Protein AF-A0A257KZQ3-F1 (afdb_monomer)

Secondary structure (DSSP, 8-state):
--------SSHHHHHHHHHTTS------GGG--TTT-TT------TTTSPPP-------TT----HHHHHHHHHH-TT--HHHHHHHHHSPTT-----

Solvent-accessible surface area (backbone atoms only — not comparable to full-atom values): 6913 Å² total; per-residue (Å²): 132,86,89,79,93,76,88,73,96,47,58,69,62,41,50,55,43,30,73,72,64,76,55,87,70,89,69,63,76,87,77,60,46,83,88,76,43,73,90,60,82,92,74,93,53,71,92,79,47,83,88,81,81,90,81,89,88,78,69,78,93,60,88,76,54,74,67,52,43,51,48,44,24,72,76,37,72,86,45,36,61,69,54,52,54,52,60,66,70,55,67,91,88,65,83,81,81,129

pLDDT: mean 89.09, std 9.66, range [55.91, 96.69]

Mean predicted aligned error: 6.01 Å

Foldseek 3Di:
DDDDPDDDPAVVVQLVVVLVVVDDGDDDPVNDDCVPSVSDDDDDCPVPDPDDDDDDDDDAPDDDDPVNQVVVCVVPVVSHPVLVVVVSPDDPPDDSDD

Sequence (98 aa):
VPDIVLVAMDADVIKTYVELGMGVGIVAAIAFDDERDLHLRAIDARHLFAANMTRLAIRRGSYLRDYVYSFITTFAAPLTRERVQQAMQVQPGEDFEL

Radius of gyration: 18.83 Å; Cα contacts (8 Å, |Δi|>4): 43; chains: 1; bounding box: 41×28×45 Å

Nearest PDB structures (foldseek):
  4gxa-assembly1_A  TM=9.791E-01  e=7.705E-04  Salmonella enterica subsp. enterica serovar Typhimurium str. LT2

Structure (mmCIF, N/CA/C/O backbone):
data_AF-A0A257KZQ3-F1
#
_entry.id   AF-A0A257KZQ3-F1
#
loop_
_atom_site.group_PDB
_atom_site.id
_atom_site.type_symbol
_atom_site.label_atom_id
_atom_site.label_alt_id
_atom_site.label_comp_id
_atom_site.label_asym_id
_atom_site.label_entity_id
_atom_site.label_seq_id
_atom_site.pdbx_PDB_ins_code
_atom_site.Cartn_x
_atom_site.Cartn_y
_atom_site.Cartn_z
_atom_site.occupancy
_atom_site.B_iso_or_equiv
_atom_site.auth_seq_id
_atom_site.auth_comp_id
_atom_site.auth_asym_id
_atom_site.auth_atom_id
_atom_site.pdbx_PDB_model_num
ATOM 1 N N . VAL A 1 1 ? -0.026 -15.621 -20.731 1.00 77.94 1 VAL A N 1
ATOM 2 C CA . VAL A 1 1 ? 0.467 -15.780 -19.343 1.00 77.94 1 VAL A CA 1
ATOM 3 C C . VAL A 1 1 ? 1.674 -14.865 -19.205 1.00 77.94 1 VAL A C 1
ATOM 5 O O . VAL A 1 1 ? 2.460 -14.871 -20.147 1.00 77.94 1 VAL A O 1
ATOM 8 N N . PRO A 1 2 ? 1.769 -14.015 -18.169 1.00 89.62 2 PRO A N 1
ATOM 9 C CA . PRO A 1 2 ? 2.923 -13.133 -17.993 1.00 89.62 2 PRO A CA 1
ATOM 10 C C . PRO A 1 2 ? 4.179 -13.938 -17.640 1.00 89.62 2 PRO A C 1
ATOM 12 O O . PRO A 1 2 ? 4.075 -15.000 -17.027 1.00 89.62 2 PRO A O 1
ATOM 15 N N . ASP A 1 3 ? 5.344 -13.421 -18.021 1.00 93.69 3 ASP A N 1
ATOM 16 C CA . ASP A 1 3 ? 6.640 -13.962 -17.612 1.00 93.69 3 ASP A CA 1
ATOM 17 C C . ASP A 1 3 ? 7.056 -13.316 -16.282 1.00 93.69 3 ASP A C 1
ATOM 19 O O . ASP A 1 3 ? 7.252 -12.102 -16.211 1.00 93.69 3 ASP A O 1
ATOM 23 N N . ILE A 1 4 ? 7.095 -14.110 -15.209 1.00 94.00 4 ILE A N 1
ATOM 24 C CA . ILE A 1 4 ? 7.372 -13.641 -13.845 1.00 94.00 4 ILE A CA 1
ATOM 25 C C . ILE A 1 4 ? 8.727 -14.200 -13.421 1.00 94.00 4 ILE A C 1
ATOM 27 O O . ILE A 1 4 ? 8.838 -15.362 -13.033 1.00 94.00 4 ILE A O 1
ATOM 31 N N . VAL A 1 5 ? 9.749 -13.349 -13.477 1.00 94.12 5 VAL A N 1
ATOM 32 C CA . VAL A 1 5 ? 11.144 -13.727 -13.194 1.00 94.12 5 VAL A CA 1
ATOM 33 C C . VAL A 1 5 ? 11.528 -13.603 -11.716 1.00 94.12 5 VAL A C 1
ATOM 35 O O . VAL A 1 5 ? 12.513 -14.198 -11.286 1.00 94.12 5 VAL A O 1
ATOM 38 N N . LEU A 1 6 ? 10.752 -12.854 -10.924 1.00 93.88 6 LEU A N 1
ATOM 39 C CA . LEU A 1 6 ? 10.982 -12.653 -9.494 1.00 93.88 6 LEU A CA 1
ATOM 40 C C . LEU A 1 6 ? 9.663 -12.401 -8.753 1.00 93.88 6 LEU A C 1
ATOM 42 O O . LEU A 1 6 ? 8.804 -11.657 -9.223 1.00 93.88 6 LEU A O 1
ATOM 46 N N . VAL A 1 7 ? 9.529 -13.001 -7.569 1.00 94.88 7 VAL A N 1
ATOM 47 C CA . VAL A 1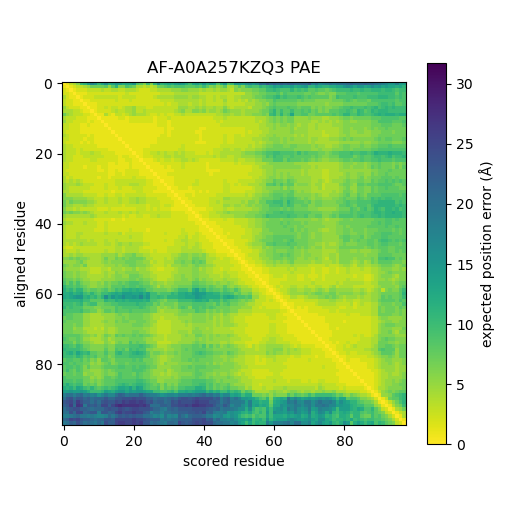 7 ? 8.445 -12.744 -6.612 1.00 94.88 7 VAL A CA 1
ATOM 48 C C . VAL A 1 7 ? 9.078 -12.380 -5.275 1.00 94.88 7 VAL A C 1
ATOM 50 O O . VAL A 1 7 ? 9.919 -13.119 -4.767 1.00 94.88 7 VAL A O 1
ATOM 53 N N . ALA A 1 8 ? 8.666 -11.254 -4.699 1.00 94.06 8 ALA A N 1
ATOM 54 C CA . ALA A 1 8 ? 9.129 -10.797 -3.396 1.00 94.06 8 ALA A CA 1
ATOM 55 C C . ALA A 1 8 ? 7.948 -10.336 -2.536 1.00 94.06 8 ALA A C 1
ATOM 57 O O . ALA A 1 8 ? 6.912 -9.922 -3.051 1.00 94.06 8 ALA A O 1
ATOM 58 N N . MET A 1 9 ? 8.117 -10.423 -1.216 1.00 93.38 9 MET A N 1
ATOM 59 C CA . MET A 1 9 ? 7.125 -9.953 -0.240 1.00 93.38 9 MET A CA 1
ATOM 60 C C . MET A 1 9 ? 7.240 -8.450 0.047 1.00 93.38 9 MET A C 1
ATOM 62 O O . MET A 1 9 ? 6.292 -7.857 0.550 1.00 93.38 9 MET A O 1
ATOM 66 N N . ASP A 1 10 ? 8.389 -7.852 -0.262 1.00 94.44 10 ASP A N 1
ATOM 67 C CA . ASP A 1 10 ? 8.726 -6.464 0.044 1.00 94.44 10 ASP A CA 1
ATOM 68 C C . ASP A 1 10 ? 8.975 -5.679 -1.251 1.00 94.44 10 ASP A C 1
ATOM 70 O O . ASP A 1 10 ? 9.676 -6.146 -2.155 1.00 94.44 10 ASP A O 1
ATOM 74 N N . ALA A 1 11 ? 8.401 -4.480 -1.331 1.00 95.12 11 ALA A N 1
ATOM 75 C CA . ALA A 1 11 ? 8.546 -3.591 -2.472 1.00 95.12 11 ALA A CA 1
ATOM 76 C C . ALA A 1 11 ? 9.985 -3.091 -2.636 1.00 95.12 11 ALA A C 1
ATOM 78 O O . ALA A 1 11 ? 10.416 -2.896 -3.770 1.00 95.12 11 ALA A O 1
ATOM 79 N N . ASP A 1 12 ? 10.747 -2.940 -1.552 1.00 95.31 12 ASP A N 1
ATOM 80 C CA . ASP A 1 12 ? 12.133 -2.468 -1.642 1.00 95.31 12 ASP A CA 1
ATOM 81 C C . ASP A 1 12 ? 13.031 -3.483 -2.374 1.00 95.31 12 ASP A C 1
ATOM 83 O O . ASP A 1 12 ? 13.892 -3.106 -3.175 1.00 95.31 12 ASP A O 1
ATOM 87 N N . VAL A 1 13 ? 12.762 -4.785 -2.209 1.00 96.50 13 VAL A N 1
ATOM 88 C CA . VAL A 1 13 ? 13.438 -5.848 -2.973 1.00 96.50 13 VAL A CA 1
ATOM 89 C C . VAL A 1 13 ? 13.071 -5.761 -4.454 1.00 96.50 13 VAL A C 1
ATOM 91 O O . VAL A 1 13 ? 13.950 -5.860 -5.308 1.00 96.50 13 VAL A O 1
ATOM 94 N N . 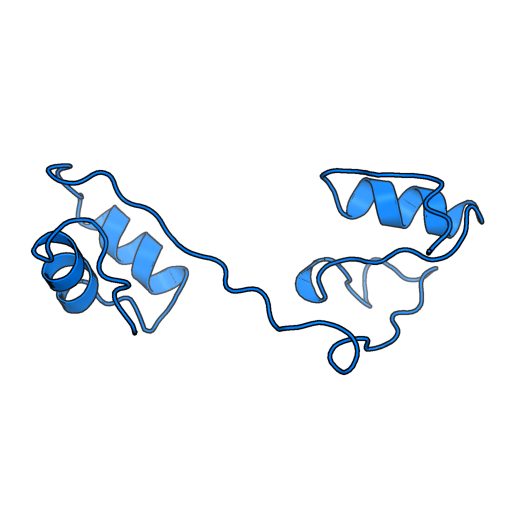ILE A 1 14 ? 11.793 -5.535 -4.775 1.00 96.69 14 ILE A N 1
ATOM 95 C CA . ILE A 1 14 ? 11.339 -5.378 -6.166 1.00 96.69 14 ILE A CA 1
ATOM 96 C C . ILE A 1 14 ? 12.034 -4.175 -6.812 1.00 96.69 14 ILE A C 1
ATOM 98 O O . ILE A 1 14 ? 12.619 -4.320 -7.884 1.00 96.69 14 ILE A O 1
ATOM 102 N N . LYS A 1 15 ? 12.022 -3.013 -6.146 1.00 96.44 15 LYS A N 1
ATOM 103 C CA . LYS A 1 15 ? 12.654 -1.775 -6.627 1.00 96.44 15 LYS A CA 1
ATOM 104 C C . LYS A 1 15 ? 14.141 -1.970 -6.910 1.00 96.44 15 LYS A C 1
ATOM 106 O O . LYS A 1 15 ? 14.585 -1.660 -8.010 1.00 96.44 15 LYS A O 1
ATOM 111 N N . THR A 1 16 ? 14.867 -2.597 -5.983 1.00 95.94 16 THR A N 1
ATOM 112 C CA . THR A 1 16 ? 16.302 -2.887 -6.143 1.00 95.94 16 TH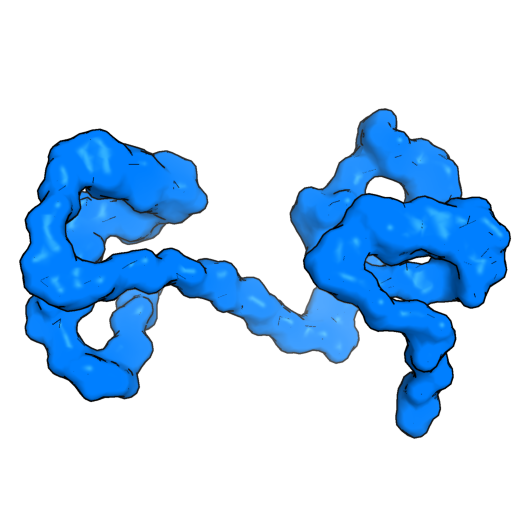R A CA 1
ATOM 113 C C . THR A 1 16 ? 16.590 -3.669 -7.429 1.00 95.94 16 THR A C 1
ATOM 115 O O . THR A 1 16 ? 17.496 -3.329 -8.184 1.00 95.94 16 THR A O 1
ATOM 118 N N . TYR A 1 17 ? 15.812 -4.713 -7.731 1.00 96.38 17 TYR A N 1
ATOM 119 C CA . TYR A 1 17 ? 16.051 -5.511 -8.938 1.00 96.38 17 TYR A CA 1
ATOM 120 C C . TYR A 1 17 ? 15.598 -4.821 -10.230 1.00 96.38 17 TYR A C 1
ATOM 122 O O . TYR A 1 17 ? 16.193 -5.057 -11.283 1.00 96.38 17 TYR A O 1
ATOM 130 N N . VAL A 1 18 ? 14.597 -3.941 -10.164 1.00 96.44 18 VAL A N 1
ATOM 131 C CA . VAL A 1 18 ? 14.231 -3.073 -11.293 1.00 96.44 18 VAL A CA 1
ATOM 132 C C . VAL A 1 18 ? 15.369 -2.105 -11.614 1.00 96.44 18 VAL A C 1
ATOM 134 O O . VAL A 1 18 ? 15.733 -1.979 -12.781 1.00 96.44 18 VAL A O 1
ATOM 137 N N . GLU A 1 19 ? 15.988 -1.489 -10.602 1.00 95.00 19 GLU A N 1
ATOM 138 C CA . GLU A 1 19 ? 17.150 -0.603 -10.785 1.00 95.00 19 GLU A CA 1
ATOM 139 C C . GLU A 1 19 ? 18.352 -1.330 -11.403 1.00 95.00 19 GLU A C 1
ATOM 141 O O . GLU A 1 19 ? 19.069 -0.767 -12.228 1.00 95.00 19 GLU A O 1
ATOM 146 N N . LEU A 1 20 ? 18.538 -2.611 -11.069 1.00 95.31 20 LEU A N 1
ATOM 147 C CA . LEU A 1 20 ? 19.565 -3.470 -11.670 1.00 95.31 20 LEU A CA 1
ATOM 148 C C . LEU A 1 20 ? 19.229 -3.934 -13.101 1.00 95.31 20 LEU A C 1
ATOM 150 O O . LEU A 1 20 ? 19.998 -4.688 -13.697 1.00 95.31 20 LEU A O 1
ATOM 154 N N . GLY A 1 21 ? 18.099 -3.500 -13.666 1.00 94.81 21 GLY A N 1
ATOM 155 C CA . GLY A 1 21 ? 17.704 -3.798 -15.041 1.00 94.81 21 GLY A CA 1
ATOM 156 C C . GLY A 1 21 ? 17.067 -5.174 -15.235 1.00 94.81 21 GLY A C 1
ATOM 157 O O . GLY A 1 21 ? 16.993 -5.649 -16.366 1.00 94.81 21 GLY A O 1
ATOM 158 N N . MET A 1 22 ? 16.591 -5.823 -14.164 1.00 94.81 22 MET A N 1
ATOM 159 C CA . MET A 1 22 ? 15.939 -7.136 -14.259 1.00 94.81 22 MET A CA 1
ATOM 160 C C . MET A 1 22 ? 14.620 -7.087 -15.046 1.00 94.81 22 MET A C 1
ATOM 162 O O . MET A 1 22 ? 14.222 -8.086 -15.642 1.00 94.81 22 MET A O 1
ATOM 166 N N . GLY A 1 23 ? 13.933 -5.942 -15.057 1.00 94.50 23 GLY A N 1
ATOM 167 C CA . GLY A 1 23 ? 12.677 -5.771 -15.782 1.00 94.50 23 GLY A CA 1
ATOM 168 C C . GLY A 1 23 ? 11.774 -4.713 -15.159 1.00 94.50 23 GLY A C 1
ATOM 169 O O . GLY A 1 23 ? 12.247 -3.728 -14.604 1.00 94.50 23 GLY A O 1
ATOM 170 N N . VAL A 1 24 ? 10.461 -4.926 -15.264 1.00 96.06 24 VAL A N 1
ATOM 171 C CA . VAL A 1 24 ? 9.424 -4.028 -14.732 1.00 96.06 24 VAL A CA 1
ATOM 172 C C . VAL A 1 24 ? 8.900 -4.565 -13.401 1.00 96.06 24 VAL A C 1
ATOM 174 O O . VAL A 1 24 ? 8.524 -5.732 -13.307 1.00 96.06 24 VAL A O 1
ATOM 177 N N . GLY A 1 25 ? 8.838 -3.706 -12.383 1.00 95.88 25 GLY A N 1
ATOM 178 C CA . GLY A 1 25 ? 8.271 -4.030 -11.074 1.00 95.88 25 GLY A CA 1
ATOM 179 C C . GLY A 1 25 ? 6.812 -3.599 -10.957 1.00 95.88 25 GLY A C 1
ATOM 180 O O . GLY A 1 25 ? 6.448 -2.501 -11.375 1.00 95.88 25 GLY A O 1
ATOM 181 N N . ILE A 1 26 ? 5.981 -4.449 -10.354 1.00 95.62 26 ILE A N 1
ATOM 182 C CA . ILE A 1 26 ? 4.604 -4.115 -9.974 1.00 95.62 26 ILE A CA 1
ATOM 183 C C . ILE A 1 26 ? 4.566 -4.021 -8.450 1.00 95.62 26 ILE A C 1
ATOM 185 O O . ILE A 1 26 ? 4.793 -5.014 -7.763 1.00 95.62 26 ILE A O 1
ATOM 189 N N . VAL A 1 27 ? 4.289 -2.827 -7.927 1.00 95.19 27 VAL A N 1
ATOM 190 C CA . VAL A 1 27 ? 4.232 -2.544 -6.485 1.00 95.19 27 VAL A CA 1
ATOM 191 C C . VAL A 1 27 ? 2.969 -1.756 -6.139 1.00 95.19 27 VAL A C 1
ATOM 193 O O . VAL A 1 27 ? 2.341 -1.148 -7.008 1.00 95.19 27 VAL A O 1
ATOM 196 N N . ALA A 1 28 ? 2.581 -1.759 -4.863 1.00 94.62 28 ALA A N 1
ATOM 197 C CA . ALA A 1 28 ? 1.521 -0.877 -4.385 1.00 94.62 28 ALA A CA 1
ATOM 198 C C . ALA A 1 28 ? 1.957 0.588 -4.531 1.00 94.62 28 ALA A C 1
ATOM 200 O O . ALA A 1 28 ? 3.095 0.922 -4.216 1.00 94.62 28 ALA A O 1
ATOM 201 N N . ALA A 1 29 ? 1.043 1.470 -4.946 1.00 92.75 29 ALA A N 1
ATOM 202 C CA . ALA A 1 29 ? 1.364 2.878 -5.203 1.00 92.75 29 ALA A CA 1
ATOM 203 C C . AL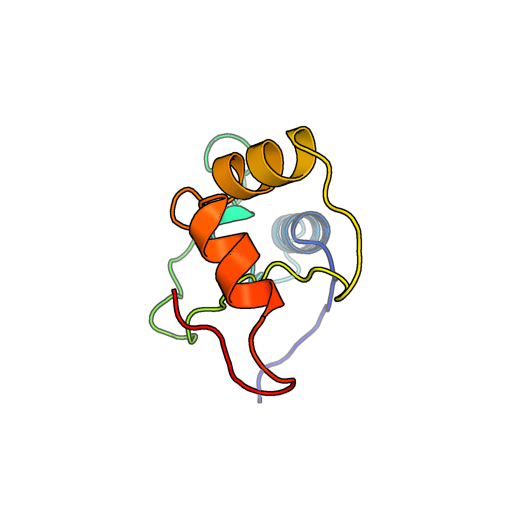A A 1 29 ? 1.995 3.594 -3.992 1.00 92.75 29 ALA A C 1
ATOM 205 O O . ALA A 1 29 ? 2.854 4.444 -4.170 1.00 92.75 29 ALA A O 1
ATOM 206 N N . ILE A 1 30 ? 1.616 3.212 -2.766 1.00 92.69 30 ILE A N 1
ATOM 207 C CA . ILE A 1 30 ? 2.171 3.763 -1.517 1.00 92.69 30 ILE A CA 1
ATOM 208 C C . ILE A 1 30 ? 3.639 3.373 -1.258 1.00 92.69 30 ILE A C 1
ATOM 210 O O . ILE A 1 30 ? 4.287 3.968 -0.405 1.00 92.69 30 ILE A O 1
ATOM 214 N N . ALA A 1 31 ? 4.166 2.360 -1.952 1.00 94.75 31 ALA A N 1
ATOM 215 C CA . ALA A 1 31 ? 5.537 1.880 -1.772 1.00 94.75 31 ALA A CA 1
ATOM 216 C C . ALA A 1 31 ? 6.567 2.593 -2.670 1.00 94.75 31 ALA A C 1
ATOM 218 O O . ALA A 1 31 ? 7.765 2.318 -2.565 1.00 94.75 31 ALA A O 1
ATOM 219 N N . PHE A 1 32 ? 6.100 3.477 -3.554 1.00 95.06 32 PHE A N 1
ATOM 220 C CA . PHE A 1 32 ? 6.937 4.325 -4.392 1.00 95.06 32 PHE A CA 1
ATOM 221 C C . PHE A 1 32 ? 6.907 5.765 -3.876 1.00 95.06 32 PHE A C 1
ATOM 223 O O . PHE A 1 32 ? 5.849 6.280 -3.512 1.00 95.06 32 PHE A O 1
ATOM 230 N N . ASP A 1 33 ? 8.071 6.396 -3.851 1.00 94.56 33 ASP A N 1
ATOM 231 C CA . ASP A 1 33 ? 8.279 7.739 -3.330 1.00 94.56 33 ASP A CA 1
ATOM 232 C C . ASP A 1 33 ? 9.182 8.528 -4.284 1.00 94.56 33 ASP A C 1
ATOM 234 O O . ASP A 1 33 ? 10.363 8.214 -4.418 1.00 94.56 33 ASP A O 1
ATOM 238 N N . ASP A 1 34 ? 8.630 9.559 -4.931 1.00 93.06 34 ASP A N 1
ATOM 239 C CA . ASP A 1 34 ? 9.337 10.371 -5.931 1.00 93.06 34 ASP A CA 1
ATOM 240 C C . ASP A 1 34 ? 10.597 11.070 -5.380 1.00 93.06 34 ASP A C 1
ATOM 242 O O . ASP A 1 34 ? 11.493 11.397 -6.155 1.00 93.06 34 ASP A O 1
ATOM 246 N N . GLU A 1 35 ? 10.694 11.311 -4.066 1.00 94.12 35 GLU A N 1
ATOM 247 C CA . GLU A 1 35 ? 11.866 11.959 -3.460 1.00 94.12 35 GLU A CA 1
ATOM 248 C C . GLU A 1 35 ? 12.985 10.960 -3.133 1.00 94.12 35 GLU A C 1
ATOM 250 O O . GLU A 1 35 ? 14.159 11.337 -3.083 1.00 94.12 35 GLU A O 1
ATOM 255 N N . ARG A 1 36 ? 12.641 9.685 -2.906 1.00 92.38 36 ARG A N 1
ATOM 256 C CA . ARG A 1 36 ? 13.600 8.628 -2.537 1.00 92.38 36 ARG A CA 1
ATOM 257 C C . ARG A 1 36 ? 13.990 7.738 -3.711 1.00 92.38 36 ARG A C 1
ATOM 259 O O . ARG A 1 36 ? 15.160 7.387 -3.844 1.00 92.38 36 ARG A O 1
ATOM 266 N N . ASP A 1 37 ? 13.039 7.399 -4.571 1.00 94.19 37 ASP A N 1
ATOM 267 C CA . ASP A 1 37 ? 13.189 6.435 -5.662 1.00 94.19 37 ASP A CA 1
ATOM 268 C C . ASP A 1 37 ? 13.599 7.137 -6.978 1.00 94.19 37 ASP A C 1
ATOM 270 O O . ASP A 1 37 ? 13.023 6.912 -8.041 1.00 94.19 37 ASP A O 1
ATOM 274 N N . LEU A 1 38 ? 14.620 8.003 -6.915 1.00 93.75 38 LEU A N 1
ATOM 275 C CA . LEU A 1 38 ? 15.016 8.930 -7.993 1.00 93.75 38 LEU A CA 1
ATOM 276 C C . LEU A 1 38 ? 15.453 8.253 -9.305 1.00 93.75 38 LEU A C 1
ATOM 278 O O . LEU A 1 38 ? 15.434 8.880 -10.366 1.00 93.75 38 LEU A O 1
ATOM 282 N N . HIS A 1 39 ? 15.886 6.993 -9.241 1.00 94.44 39 HIS A N 1
ATOM 283 C CA . HIS A 1 39 ? 16.319 6.214 -10.408 1.00 94.44 39 HIS A CA 1
ATOM 284 C C . HIS A 1 39 ? 15.186 5.396 -11.033 1.00 94.44 39 HIS A C 1
ATOM 286 O O . HIS A 1 39 ? 15.391 4.708 -12.036 1.00 94.44 39 HIS A O 1
ATOM 292 N N . LEU A 1 40 ? 13.990 5.469 -10.456 1.00 95.81 40 LEU A N 1
ATOM 293 C CA . LEU A 1 40 ? 12.815 4.746 -10.897 1.00 95.81 40 LEU A CA 1
ATOM 294 C C . LEU A 1 40 ? 11.756 5.724 -11.400 1.00 95.81 40 LEU A C 1
ATOM 296 O O . LEU A 1 40 ? 11.682 6.883 -11.007 1.00 95.81 40 LEU A O 1
ATOM 300 N N . ARG A 1 41 ? 10.909 5.235 -12.304 1.00 95.00 41 ARG A N 1
ATOM 301 C CA . ARG A 1 41 ? 9.757 5.983 -12.802 1.00 95.00 41 ARG A CA 1
ATOM 302 C C . ARG A 1 41 ? 8.500 5.162 -12.591 1.00 95.00 41 ARG A C 1
ATOM 304 O O . ARG A 1 41 ? 8.358 4.092 -13.181 1.00 95.00 41 ARG A O 1
ATOM 311 N N . ALA A 1 42 ? 7.567 5.692 -11.810 1.00 95.69 42 ALA A N 1
ATOM 312 C CA . ALA A 1 42 ? 6.256 5.084 -11.659 1.00 95.69 42 ALA A CA 1
ATOM 313 C C . ALA A 1 42 ? 5.369 5.321 -12.893 1.00 95.69 42 ALA A C 1
ATOM 315 O O . ALA A 1 42 ? 5.355 6.400 -13.492 1.00 95.69 42 ALA A O 1
ATOM 316 N N . ILE A 1 43 ? 4.597 4.296 -13.256 1.00 95.62 43 ILE A N 1
ATOM 317 C CA . ILE A 1 43 ? 3.516 4.364 -14.244 1.00 95.62 43 ILE A CA 1
ATOM 318 C C . ILE A 1 43 ? 2.236 3.927 -13.536 1.00 95.62 43 ILE A C 1
ATOM 320 O O . ILE A 1 43 ? 2.192 2.859 -12.926 1.00 95.62 43 ILE A O 1
ATOM 324 N N . ASP A 1 44 ? 1.188 4.747 -13.619 1.00 94.38 44 ASP A N 1
ATOM 325 C CA . ASP A 1 44 ? -0.090 4.428 -12.988 1.00 94.38 44 ASP A CA 1
ATOM 326 C C . ASP A 1 44 ? -0.771 3.238 -13.678 1.00 94.38 44 ASP A C 1
ATOM 328 O O . ASP A 1 44 ? -1.180 3.315 -14.838 1.00 94.38 44 ASP A O 1
ATOM 332 N N . ALA A 1 45 ? -0.932 2.147 -12.933 1.00 95.31 45 ALA A N 1
ATOM 333 C CA . ALA A 1 45 ? -1.538 0.906 -13.402 1.00 95.31 45 ALA A CA 1
ATOM 334 C C . ALA A 1 45 ? -2.918 0.630 -12.778 1.00 95.31 45 ALA A C 1
ATOM 336 O O . ALA A 1 45 ? -3.452 -0.466 -12.938 1.00 95.31 45 ALA A O 1
ATOM 337 N N . ARG A 1 46 ? -3.539 1.601 -12.087 1.00 93.81 46 ARG A N 1
ATOM 338 C CA . ARG A 1 46 ? -4.861 1.420 -11.441 1.00 93.81 46 ARG A CA 1
ATOM 339 C C . ARG A 1 46 ? -5.978 0.998 -12.400 1.00 93.81 46 ARG A C 1
ATOM 341 O O . ARG A 1 46 ? -6.950 0.393 -11.977 1.00 93.81 46 ARG A O 1
ATOM 348 N N . HIS A 1 47 ? -5.841 1.296 -13.688 1.00 94.00 47 HIS A N 1
ATOM 349 C CA . HIS A 1 47 ? -6.788 0.884 -14.725 1.00 94.00 47 HIS A CA 1
ATOM 350 C C . HIS A 1 47 ? -6.634 -0.589 -15.151 1.00 94.00 47 HIS A C 1
ATOM 352 O O . HIS A 1 47 ? -7.495 -1.108 -15.857 1.00 94.00 47 HIS A O 1
ATOM 358 N N . LEU A 1 48 ? -5.550 -1.258 -14.742 1.00 94.69 48 LEU A N 1
ATOM 359 C CA . LEU A 1 48 ? -5.254 -2.656 -15.074 1.00 94.69 48 LEU A CA 1
ATOM 360 C C . LEU A 1 48 ? -5.588 -3.625 -13.933 1.00 94.69 48 LEU A C 1
ATOM 362 O O . LEU A 1 48 ? -5.795 -4.810 -14.183 1.00 94.69 48 LEU A O 1
ATOM 366 N N . PHE A 1 49 ? -5.641 -3.138 -12.690 1.00 92.81 49 PHE A N 1
ATOM 367 C CA . PHE A 1 49 ? -5.816 -3.961 -11.494 1.00 92.81 49 PHE A CA 1
ATOM 368 C C . PHE A 1 49 ? -6.985 -3.468 -10.646 1.00 92.81 49 PHE A C 1
ATOM 370 O O . PHE A 1 49 ? -7.177 -2.267 -10.467 1.00 92.81 49 PHE A O 1
ATOM 377 N N . ALA A 1 50 ? -7.743 -4.404 -10.072 1.00 91.81 50 ALA A N 1
ATOM 378 C CA . ALA A 1 50 ? -8.748 -4.064 -9.075 1.00 91.81 50 ALA A CA 1
ATOM 379 C C . ALA A 1 50 ? -8.090 -3.429 -7.838 1.00 91.81 50 ALA A C 1
ATOM 381 O O . ALA A 1 50 ? -6.964 -3.771 -7.463 1.00 91.81 50 ALA A O 1
ATOM 382 N N . ALA A 1 51 ? -8.809 -2.512 -7.188 1.00 90.06 51 ALA A N 1
ATOM 383 C CA . ALA A 1 51 ? -8.349 -1.912 -5.946 1.00 90.06 51 ALA A CA 1
ATOM 384 C C . ALA A 1 51 ? -8.240 -2.978 -4.846 1.00 90.06 51 ALA A C 1
ATOM 386 O O . ALA A 1 51 ? -9.150 -3.781 -4.645 1.00 90.06 51 ALA A O 1
ATOM 387 N N . ASN A 1 52 ? -7.129 -2.955 -4.112 1.00 88.12 52 ASN A N 1
ATOM 388 C CA . ASN A 1 52 ? -6.938 -3.801 -2.941 1.00 88.12 52 ASN A CA 1
ATOM 389 C C . ASN A 1 52 ? -7.376 -3.040 -1.687 1.00 88.12 52 ASN A C 1
ATOM 391 O O . ASN A 1 52 ? -7.033 -1.870 -1.518 1.00 88.12 52 ASN A O 1
ATOM 395 N N . MET A 1 53 ? -8.119 -3.711 -0.805 1.00 88.06 53 MET A N 1
ATOM 396 C CA . MET A 1 53 ? -8.570 -3.151 0.468 1.00 88.06 53 MET A CA 1
ATOM 397 C C . MET A 1 53 ? -7.721 -3.704 1.612 1.00 88.06 53 MET A C 1
ATOM 399 O O . MET A 1 53 ? -7.778 -4.899 1.910 1.00 88.06 53 MET A O 1
ATOM 403 N N . THR A 1 54 ? -6.974 -2.835 2.289 1.00 89.44 54 THR A N 1
ATOM 404 C CA . THR A 1 54 ? -6.274 -3.192 3.529 1.00 89.44 54 THR A CA 1
ATOM 405 C C . THR A 1 54 ? -7.283 -3.288 4.668 1.00 89.44 54 THR A C 1
ATOM 407 O O . THR A 1 54 ? -7.954 -2.311 4.993 1.00 89.44 54 THR A O 1
ATOM 410 N N . ARG A 1 55 ? -7.396 -4.466 5.289 1.00 86.94 55 ARG A N 1
ATOM 411 C CA . ARG A 1 55 ? -8.329 -4.724 6.395 1.00 86.94 55 ARG A CA 1
ATOM 412 C C . ARG A 1 55 ? -7.583 -4.783 7.729 1.00 86.94 55 ARG A C 1
ATOM 414 O O . ARG A 1 55 ? -6.505 -5.366 7.816 1.00 86.94 55 ARG A O 1
ATOM 421 N N . LEU A 1 56 ? -8.184 -4.225 8.777 1.00 87.81 56 LEU A N 1
ATOM 422 C CA . LEU A 1 56 ? -7.715 -4.371 10.154 1.00 87.81 56 LEU A CA 1
ATOM 423 C C . LEU A 1 56 ? -8.487 -5.509 10.835 1.00 87.81 56 LEU A C 1
ATOM 425 O O . LEU A 1 56 ? -9.716 -5.501 10.849 1.00 87.81 56 LEU A O 1
ATOM 429 N N . ALA A 1 57 ? -7.776 -6.467 11.429 1.00 87.12 57 ALA A N 1
ATOM 430 C CA . ALA A 1 57 ? -8.383 -7.592 12.134 1.00 87.12 57 ALA A CA 1
ATOM 431 C C . ALA A 1 57 ? -8.174 -7.482 13.648 1.00 87.12 57 ALA A C 1
ATOM 433 O O . ALA A 1 57 ? -7.066 -7.235 14.124 1.00 87.12 57 ALA A O 1
ATOM 434 N N . ILE A 1 58 ? -9.241 -7.719 14.411 1.00 84.75 58 ILE A N 1
ATOM 435 C CA . ILE A 1 58 ? -9.215 -7.732 15.874 1.00 84.75 58 ILE A CA 1
ATOM 436 C C . ILE A 1 58 ? -9.806 -9.050 16.360 1.00 84.75 58 ILE A C 1
ATOM 438 O O . ILE A 1 58 ? -10.863 -9.488 15.905 1.00 84.75 58 ILE A O 1
ATOM 442 N N . ARG A 1 59 ? -9.139 -9.684 17.327 1.00 83.69 59 ARG A N 1
ATOM 443 C CA . ARG A 1 59 ? -9.666 -10.890 17.967 1.00 83.69 59 ARG A CA 1
ATOM 444 C C . ARG A 1 59 ? -10.931 -10.556 18.765 1.00 83.69 59 ARG A C 1
ATOM 446 O O . ARG A 1 59 ? -10.896 -9.730 19.677 1.00 83.69 59 ARG A O 1
ATOM 453 N N . ARG A 1 60 ? -12.033 -11.253 18.476 1.00 77.69 60 ARG A N 1
ATOM 454 C CA . ARG A 1 60 ? -13.281 -11.135 19.248 1.00 77.69 60 ARG A CA 1
ATOM 455 C C . ARG A 1 60 ? -13.083 -11.518 20.710 1.00 77.69 60 ARG A C 1
ATOM 457 O O . ARG A 1 60 ? -12.292 -12.406 21.025 1.00 77.69 60 ARG A O 1
ATOM 464 N N . GLY A 1 61 ? -13.800 -10.827 21.592 1.00 80.31 61 GLY A N 1
ATOM 465 C CA . GLY A 1 61 ? -13.659 -10.981 23.042 1.00 80.31 61 GLY A CA 1
ATOM 466 C C . GLY A 1 61 ? -12.347 -10.427 23.607 1.00 80.31 61 GLY A C 1
ATOM 467 O O . GLY A 1 61 ? -12.132 -10.511 24.812 1.00 80.31 61 GLY A O 1
ATOM 468 N N . SER A 1 62 ? -11.472 -9.853 22.771 1.00 85.50 62 SER A N 1
ATOM 469 C CA . SER A 1 62 ? -10.302 -9.129 23.259 1.00 85.50 62 SER A CA 1
ATOM 470 C C . SER A 1 62 ? -10.740 -7.836 23.935 1.00 85.50 62 SER A C 1
ATOM 472 O O . SER A 1 62 ? -11.532 -7.070 23.385 1.00 85.50 62 SER A O 1
ATOM 474 N N . TYR A 1 63 ? -10.193 -7.574 25.117 1.00 87.06 63 TYR A N 1
ATOM 475 C CA . TYR A 1 63 ? -10.349 -6.285 25.766 1.00 87.06 63 TYR A CA 1
ATOM 476 C C . TYR A 1 63 ? -9.425 -5.261 25.098 1.00 87.06 63 TYR A C 1
ATOM 478 O O . TYR A 1 63 ? -8.202 -5.305 25.261 1.00 87.06 63 TYR A O 1
ATOM 486 N N . LEU A 1 64 ? -10.009 -4.336 24.337 1.00 90.56 64 LEU A N 1
ATOM 487 C CA . LEU A 1 64 ? -9.278 -3.234 23.715 1.00 90.56 64 LEU A CA 1
ATOM 488 C C . LEU A 1 64 ? -9.130 -2.086 24.712 1.00 90.56 64 LEU A C 1
ATOM 490 O O . LEU A 1 64 ? -10.118 -1.543 25.206 1.00 90.56 64 LEU A O 1
ATOM 494 N N . ARG A 1 65 ? -7.883 -1.710 24.999 1.00 92.25 65 ARG A N 1
ATOM 495 C CA . ARG A 1 65 ? -7.566 -0.533 25.818 1.00 92.25 65 ARG A CA 1
ATOM 496 C C . ARG A 1 6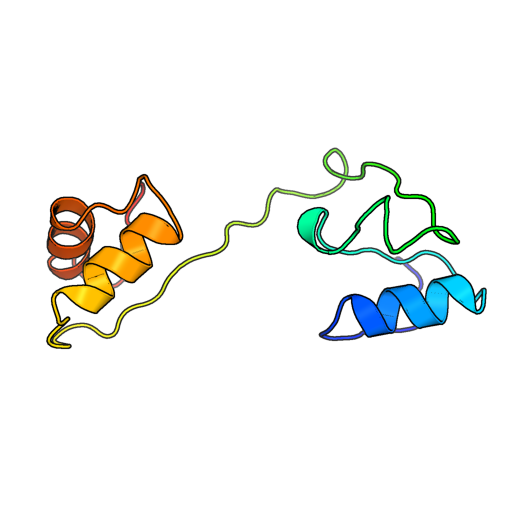5 ? -7.813 0.747 25.021 1.00 92.25 65 ARG A C 1
ATOM 498 O O . ARG A 1 65 ? -7.781 0.721 23.794 1.00 92.25 65 ARG A O 1
ATOM 505 N N . ASP A 1 66 ? -7.981 1.875 25.709 1.00 92.75 66 ASP A N 1
ATOM 506 C CA . ASP A 1 66 ? -8.298 3.159 25.062 1.00 92.75 66 ASP A CA 1
ATOM 507 C C . ASP A 1 66 ? -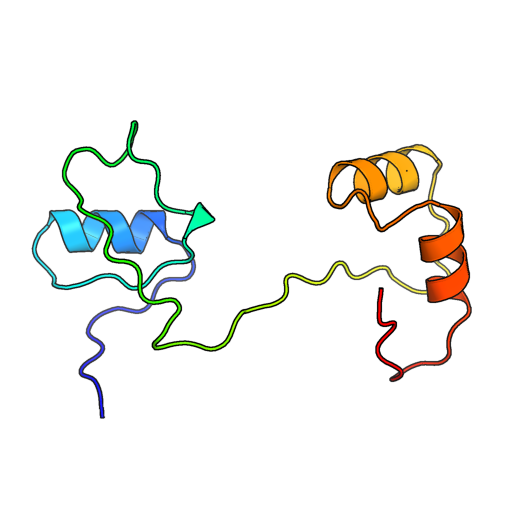7.287 3.551 23.974 1.00 92.75 66 ASP A C 1
ATOM 509 O O . ASP A 1 66 ? -7.687 3.939 22.878 1.00 92.75 66 ASP A O 1
ATOM 513 N N . TYR A 1 67 ? -5.988 3.334 24.210 1.00 94.19 67 TYR A N 1
ATOM 514 C CA . TYR A 1 67 ? -4.953 3.622 23.211 1.00 94.19 67 TYR A CA 1
ATOM 515 C C . TYR A 1 67 ? -5.092 2.786 21.929 1.00 94.19 67 TYR A C 1
ATOM 517 O O . TYR A 1 67 ? -4.628 3.210 20.875 1.00 94.19 67 TYR A O 1
ATOM 525 N N . VAL A 1 68 ? -5.721 1.606 21.993 1.00 93.44 68 VAL A N 1
ATOM 526 C CA . VAL A 1 68 ? -5.947 0.762 20.812 1.00 93.44 68 VAL A CA 1
ATOM 527 C C . VAL A 1 68 ? -7.009 1.397 19.924 1.00 93.44 68 VAL A C 1
ATOM 529 O O . VAL A 1 68 ? -6.816 1.473 18.718 1.00 93.44 68 VAL A O 1
ATOM 532 N N . TYR A 1 69 ? -8.086 1.928 20.506 1.00 92.12 69 TYR A N 1
ATOM 533 C CA . TYR A 1 69 ? -9.079 2.687 19.742 1.00 92.12 69 TYR A CA 1
ATOM 534 C C . TYR A 1 69 ? -8.469 3.945 19.121 1.00 92.12 69 TYR A C 1
ATOM 536 O O . TYR A 1 69 ? -8.732 4.238 17.955 1.00 92.12 69 TYR A O 1
ATOM 544 N N . SER A 1 70 ? -7.611 4.652 19.866 1.00 92.50 70 SER A N 1
ATOM 545 C CA . SER A 1 70 ? -6.876 5.803 19.333 1.00 92.50 70 SER A CA 1
ATOM 546 C C . SER A 1 70 ? -5.963 5.406 18.173 1.00 92.50 70 SER A 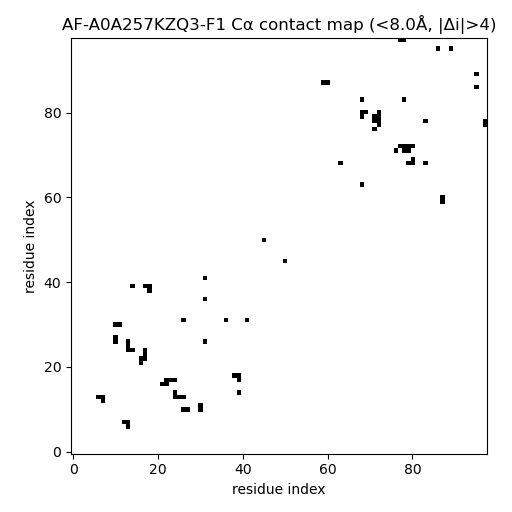C 1
ATOM 548 O O . SER A 1 70 ? -5.974 6.077 17.151 1.00 92.50 70 SER A O 1
ATOM 550 N N . PHE A 1 71 ? -5.236 4.289 18.279 1.00 94.00 71 PHE A N 1
ATOM 551 C CA . PHE A 1 71 ? -4.414 3.765 17.184 1.00 94.00 71 PHE A CA 1
ATOM 552 C C . PHE A 1 71 ? -5.249 3.451 15.938 1.00 94.00 71 PHE A C 1
ATOM 554 O O . PHE A 1 71 ? -4.896 3.877 14.842 1.00 94.00 71 PHE A O 1
ATOM 561 N N . ILE A 1 72 ? -6.374 2.751 16.106 1.00 92.75 72 ILE A N 1
ATOM 562 C CA . ILE A 1 72 ? -7.267 2.384 15.001 1.00 92.75 72 ILE A CA 1
ATOM 563 C C . ILE A 1 72 ? -7.812 3.631 14.297 1.00 92.75 72 ILE A C 1
ATOM 565 O O . ILE A 1 72 ? -7.778 3.703 13.071 1.00 92.75 72 ILE A O 1
ATOM 569 N N . THR A 1 73 ? -8.254 4.624 15.071 1.00 92.44 73 THR A N 1
ATOM 570 C CA . THR A 1 73 ? -8.793 5.883 14.534 1.00 92.44 73 THR A CA 1
ATOM 571 C C . THR A 1 73 ? -7.711 6.682 13.800 1.00 92.44 73 THR A C 1
ATOM 573 O O . THR A 1 73 ? -7.975 7.244 12.742 1.00 92.44 73 THR A O 1
ATOM 576 N N . THR A 1 74 ? -6.479 6.706 14.320 1.00 92.69 74 THR A N 1
ATOM 577 C CA . THR A 1 74 ? -5.335 7.347 13.648 1.00 92.69 74 THR A CA 1
ATOM 578 C C . THR A 1 74 ? -4.959 6.628 12.353 1.00 92.69 74 THR A C 1
ATOM 580 O O . THR A 1 74 ? -4.605 7.279 11.375 1.00 92.69 74 THR A O 1
ATOM 583 N N . PHE A 1 75 ? -5.041 5.295 12.329 1.00 91.38 75 PHE A N 1
ATOM 584 C CA . PHE A 1 75 ? -4.744 4.493 11.143 1.00 91.38 75 PHE A CA 1
ATOM 585 C C . PHE A 1 75 ? -5.805 4.662 10.048 1.00 91.38 75 PHE A C 1
ATOM 587 O O . PHE A 1 75 ? -5.469 4.801 8.875 1.00 91.38 75 PHE A O 1
ATOM 594 N N . ALA A 1 76 ? -7.085 4.673 10.424 1.00 89.81 76 ALA A N 1
ATOM 595 C CA . ALA A 1 76 ? -8.189 4.921 9.509 1.00 89.81 76 ALA A CA 1
ATOM 596 C C . ALA A 1 76 ? -9.267 5.760 10.201 1.00 89.81 76 ALA A C 1
ATOM 598 O O . ALA A 1 76 ? -10.056 5.248 10.994 1.00 89.81 76 ALA A O 1
ATOM 599 N N . ALA A 1 77 ? -9.339 7.044 9.842 1.00 88.62 77 ALA A N 1
ATOM 600 C CA . ALA A 1 77 ? -10.273 8.007 10.429 1.00 88.62 77 ALA A CA 1
ATOM 601 C C . ALA A 1 77 ? -11.752 7.554 10.464 1.00 88.62 77 ALA A C 1
ATOM 603 O O . ALA A 1 77 ? -12.436 7.872 11.439 1.00 88.62 77 ALA A O 1
ATOM 604 N N . PRO A 1 78 ? -12.276 6.792 9.477 1.00 88.88 78 PRO A N 1
ATOM 605 C CA . PRO A 1 78 ? -13.640 6.270 9.553 1.00 88.88 78 PRO A CA 1
ATOM 606 C C . PRO A 1 78 ? -13.877 5.262 10.691 1.0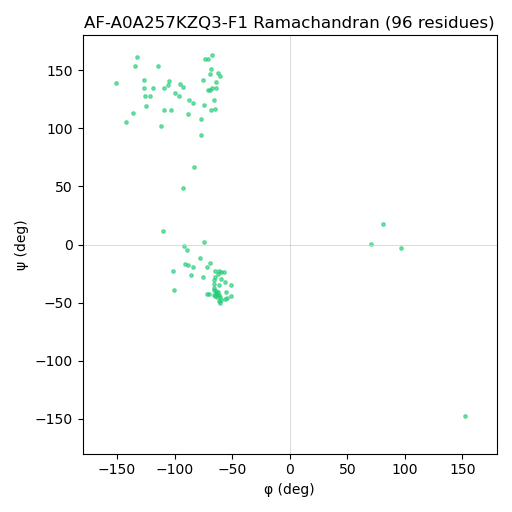0 88.88 78 PRO A C 1
ATOM 608 O O . PRO A 1 78 ? -15.023 5.107 11.111 1.00 88.88 78 PRO A O 1
ATOM 611 N N . LEU A 1 79 ? -12.836 4.592 11.203 1.00 89.12 79 LEU A N 1
ATOM 612 C CA . LEU A 1 79 ? -12.913 3.568 12.253 1.00 89.12 79 LEU A CA 1
ATOM 613 C C . LEU A 1 79 ? -12.954 4.183 13.660 1.00 89.12 79 LEU A C 1
ATOM 615 O O . LEU A 1 79 ? -12.030 4.014 14.458 1.00 89.12 79 LEU A O 1
ATOM 619 N N . THR A 1 80 ? -14.042 4.883 13.984 1.00 90.56 80 THR A N 1
ATOM 620 C CA . THR A 1 80 ? -14.235 5.445 15.329 1.00 90.56 80 THR A CA 1
ATOM 621 C C . THR A 1 80 ? -14.423 4.353 16.383 1.00 90.56 80 THR A C 1
ATOM 623 O O . THR A 1 80 ? -14.761 3.206 16.074 1.00 90.56 80 THR A O 1
ATOM 626 N N . ARG A 1 81 ? -14.254 4.715 17.661 1.00 90.44 81 ARG A N 1
ATOM 627 C CA . ARG A 1 81 ? -14.487 3.807 18.795 1.00 90.44 81 ARG A CA 1
ATOM 628 C C . ARG A 1 81 ? -15.859 3.138 18.718 1.00 90.44 81 ARG A C 1
ATOM 630 O O . ARG A 1 81 ? -15.950 1.930 18.917 1.00 90.44 81 ARG A O 1
ATOM 637 N N . GLU A 1 82 ? -16.898 3.902 18.400 1.00 90.06 82 GLU A N 1
ATOM 638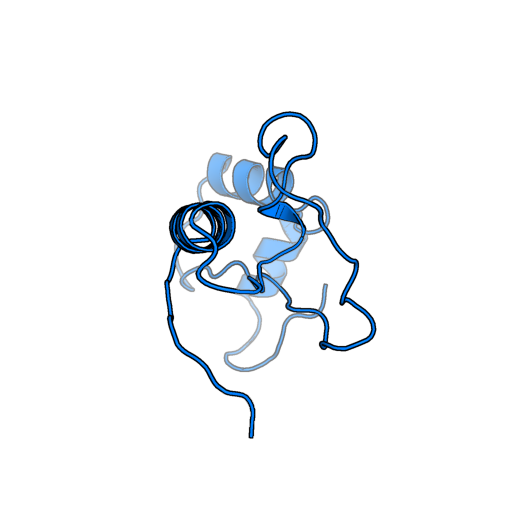 C CA . GLU A 1 82 ? -18.275 3.418 18.298 1.00 90.06 82 GLU A CA 1
ATOM 639 C C . GLU A 1 82 ? -18.408 2.384 17.175 1.00 90.06 82 GLU A C 1
ATOM 641 O O . GLU A 1 82 ? -18.971 1.313 17.393 1.00 90.06 82 GLU A O 1
ATOM 646 N N . ARG A 1 83 ? -17.824 2.655 16.000 1.00 88.81 83 ARG A N 1
ATOM 647 C CA . ARG A 1 83 ? -17.826 1.719 14.865 1.00 88.81 83 ARG A CA 1
ATOM 648 C C . ARG A 1 83 ? -17.061 0.437 15.161 1.00 88.81 83 ARG A C 1
ATOM 650 O O . ARG A 1 83 ? -17.541 -0.645 14.842 1.00 88.81 83 ARG A O 1
ATOM 657 N N . VAL A 1 84 ? -15.904 0.531 15.816 1.00 88.94 84 VAL A N 1
ATOM 658 C CA . VAL A 1 84 ? -15.134 -0.653 16.229 1.00 88.94 84 VAL A CA 1
ATOM 659 C C . VAL A 1 84 ? -15.933 -1.490 17.230 1.00 88.94 84 VAL A C 1
ATOM 661 O O . VAL A 1 84 ? -15.985 -2.711 17.107 1.00 88.94 84 VAL A O 1
ATOM 664 N N . GLN A 1 85 ? -16.604 -0.853 18.194 1.00 88.25 85 GLN A N 1
ATOM 665 C CA . GLN A 1 85 ? -17.459 -1.552 19.156 1.00 88.25 85 GLN A CA 1
ATOM 666 C C . GLN A 1 85 ? -18.663 -2.227 18.488 1.00 88.25 85 GLN A C 1
ATOM 668 O O . GLN A 1 85 ? -18.981 -3.361 18.839 1.00 88.25 85 GLN A O 1
ATOM 673 N N . GLN A 1 86 ? -19.293 -1.575 17.507 1.00 87.19 86 GLN A N 1
ATOM 674 C CA . GLN A 1 86 ? -20.361 -2.173 16.700 1.00 87.19 86 GLN A CA 1
ATOM 675 C C . GLN A 1 86 ? -19.849 -3.391 15.924 1.00 87.19 86 GLN A C 1
ATOM 677 O O . GLN A 1 86 ? -20.429 -4.470 16.032 1.00 87.19 86 GLN A O 1
ATOM 682 N N . ALA A 1 87 ? -18.713 -3.266 15.233 1.00 85.50 87 ALA A N 1
ATOM 683 C CA . ALA A 1 87 ? -18.101 -4.360 14.479 1.00 85.50 87 ALA A CA 1
ATOM 684 C C . ALA A 1 87 ? -17.745 -5.574 15.361 1.00 85.50 87 ALA A C 1
ATOM 686 O O . ALA A 1 87 ? -17.791 -6.718 14.908 1.00 85.50 87 ALA A O 1
ATOM 687 N N . MET A 1 88 ? -17.429 -5.359 16.644 1.00 83.50 88 MET A N 1
ATOM 688 C CA . MET A 1 88 ? -17.176 -6.444 17.601 1.00 83.50 88 MET A CA 1
ATOM 689 C C . MET A 1 88 ? -18.436 -7.223 18.015 1.00 83.50 88 MET A C 1
ATOM 691 O O . MET A 1 88 ? -18.297 -8.339 18.519 1.00 83.50 88 MET A O 1
ATOM 695 N N . GLN A 1 89 ? -19.634 -6.661 17.821 1.00 82.69 89 GLN A N 1
ATOM 696 C CA . GLN A 1 89 ? -20.916 -7.298 18.155 1.00 82.69 89 GLN A CA 1
ATOM 697 C C . GLN A 1 89 ? -21.516 -8.104 16.988 1.00 82.69 89 GLN A C 1
ATOM 699 O O . GLN A 1 89 ? -22.388 -8.941 17.216 1.00 82.69 89 GLN A O 1
ATOM 704 N N . VAL A 1 90 ? -21.046 -7.882 15.756 1.00 79.50 90 VAL A N 1
ATOM 705 C CA . VAL A 1 90 ? -21.531 -8.570 14.546 1.00 79.50 90 VAL A CA 1
ATOM 706 C C . VAL A 1 90 ? -21.124 -10.053 14.543 1.00 79.50 90 VAL A C 1
ATOM 708 O O . VAL A 1 90 ? -20.064 -10.432 15.052 1.00 79.50 90 VAL A O 1
ATOM 711 N N . GLN A 1 91 ? -21.969 -10.924 13.979 1.00 64.12 91 GLN A N 1
ATOM 712 C CA . GLN A 1 91 ? -21.739 -12.374 13.901 1.00 64.12 91 GLN A CA 1
ATOM 713 C C . GLN A 1 91 ? -20.612 -12.742 12.911 1.00 64.12 91 GLN A C 1
ATOM 715 O O . GLN A 1 91 ? -20.154 -11.901 12.140 1.00 64.12 91 GLN A O 1
ATOM 720 N N . PRO A 1 92 ? -19.995 -13.940 13.005 1.00 59.12 92 PRO A N 1
ATOM 721 C CA . PRO A 1 92 ? -18.853 -14.297 12.157 1.00 59.12 92 PRO A CA 1
ATOM 722 C C . PRO A 1 92 ? -19.279 -14.435 10.692 1.00 59.12 92 PRO A C 1
ATOM 724 O O . PRO A 1 92 ? -20.262 -15.112 10.419 1.00 59.12 92 PRO A O 1
ATOM 727 N N . GLY A 1 93 ? -18.506 -13.858 9.767 1.00 58.84 93 GLY A N 1
ATOM 728 C CA . GLY A 1 93 ? -18.695 -14.046 8.322 1.00 58.84 93 GLY A CA 1
ATOM 729 C C . GLY A 1 93 ? -19.494 -12.956 7.604 1.00 58.84 93 GLY A C 1
ATOM 730 O O . GLY A 1 93 ? -19.591 -13.016 6.384 1.00 58.84 93 GLY A O 1
ATOM 731 N N . GLU A 1 94 ? -20.013 -11.955 8.317 1.00 56.25 94 GLU A N 1
ATOM 732 C CA . GLU A 1 94 ? -20.511 -10.728 7.689 1.00 56.25 94 GLU A CA 1
ATOM 733 C C . GLU A 1 94 ? -19.362 -9.729 7.530 1.00 56.25 94 GLU A C 1
ATOM 735 O O . GLU A 1 94 ? -18.674 -9.388 8.499 1.00 56.25 94 GLU A O 1
ATOM 740 N N . ASP A 1 95 ? -19.144 -9.280 6.294 1.00 59.66 95 ASP A N 1
ATOM 741 C CA . ASP A 1 95 ? -18.274 -8.145 6.014 1.00 59.66 95 ASP A CA 1
ATOM 742 C C . ASP A 1 95 ? -18.909 -6.902 6.656 1.00 59.66 95 ASP A C 1
ATOM 744 O O . ASP A 1 95 ? -20.019 -6.499 6.316 1.00 59.66 95 ASP A O 1
ATOM 748 N N . PHE A 1 96 ? -18.214 -6.306 7.626 1.00 64.69 96 PHE A N 1
ATOM 749 C CA . PHE A 1 96 ? -18.605 -5.010 8.170 1.00 64.69 96 PHE A CA 1
ATOM 750 C C . PHE A 1 96 ? -18.182 -3.935 7.165 1.00 64.69 96 PHE A C 1
ATOM 752 O O . PHE A 1 96 ? -17.021 -3.517 7.151 1.00 64.69 96 PHE A O 1
ATOM 759 N N . GLU A 1 97 ? -19.102 -3.548 6.282 1.00 61.47 97 GLU A N 1
ATOM 760 C CA . GLU A 1 97 ? -18.898 -2.421 5.371 1.00 61.47 97 GLU A CA 1
ATOM 761 C C . GLU A 1 97 ? -18.921 -1.096 6.156 1.00 61.47 97 GLU A C 1
ATOM 763 O O . GLU A 1 97 ? -19.764 -0.890 7.032 1.00 61.47 97 GLU A O 1
ATOM 768 N N . LEU A 1 98 ? -17.936 -0.233 5.881 1.00 55.91 98 LEU A N 1
ATOM 769 C CA . LEU A 1 98 ? -17.660 1.017 6.608 1.00 55.91 98 LEU A CA 1
ATOM 770 C C . LEU A 1 98 ? -18.470 2.218 6.119 1.00 55.91 98 LEU A C 1
ATOM 772 O O . LEU A 1 98 ? -18.559 2.385 4.884 1.00 55.91 98 LEU A O 1
#